Protein AF-A0A1T4Z6N4-F1 (afdb_monomer)

Radius of gyration: 27.95 Å; Cα contacts (8 Å, |Δi|>4): 239; chains: 1; bounding box: 37×56×95 Å

Solvent-accessible surface area (backbone atoms only — not comparable to full-atom values): 8560 Å² total; per-residue (Å²): 131,86,78,55,77,53,30,16,29,42,27,52,66,51,64,88,42,73,47,59,26,17,43,45,71,43,76,35,50,58,34,20,39,81,53,101,87,29,45,36,55,46,38,28,52,24,36,49,80,52,94,64,47,45,30,35,30,42,63,67,25,61,84,36,71,65,67,30,97,51,28,30,35,50,50,88,56,27,45,82,39,56,67,85,18,86,43,46,77,42,73,55,79,94,74,85,80,60,59,45,71,62,57,65,58,61,55,53,58,56,51,55,58,57,51,52,55,52,50,54,52,52,51,52,53,54,51,60,75,71,51,80,76,82,80,80,78,76,84,85,79,77,83,76,90,72,136

Structure (mmCIF, N/CA/C/O backbone):
data_AF-A0A1T4Z6N4-F1
#
_entry.id   AF-A0A1T4Z6N4-F1
#
loop_
_atom_site.group_PDB
_atom_site.id
_atom_site.type_symbol
_atom_site.label_atom_id
_atom_site.label_alt_id
_atom_site.label_comp_id
_atom_site.label_asym_id
_atom_site.label_entity_id
_atom_site.label_seq_id
_atom_site.pdbx_PDB_ins_code
_atom_site.Cartn_x
_atom_site.Cartn_y
_atom_site.Cartn_z
_atom_site.occupancy
_atom_site.B_iso_or_equiv
_atom_site.auth_seq_id
_atom_site.auth_comp_id
_atom_site.auth_asym_id
_atom_site.auth_atom_id
_atom_site.pdbx_PDB_model_num
ATOM 1 N N . MET A 1 1 ? 9.837 -12.440 2.259 1.00 60.78 1 MET A N 1
ATOM 2 C CA . MET A 1 1 ? 9.767 -12.378 0.781 1.00 60.78 1 MET A CA 1
ATOM 3 C C . MET A 1 1 ? 10.913 -11.514 0.291 1.00 60.78 1 MET A C 1
ATOM 5 O O . MET A 1 1 ? 11.151 -10.482 0.906 1.00 60.78 1 MET A O 1
ATOM 9 N N . GLY A 1 2 ? 11.646 -11.960 -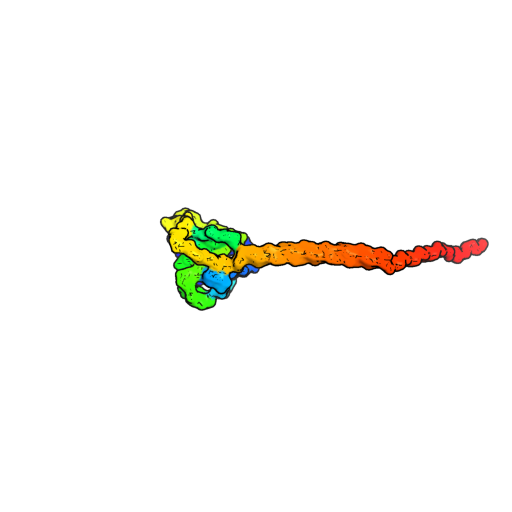0.730 1.00 75.62 2 GLY A N 1
ATOM 10 C CA . GLY A 1 2 ? 12.725 -11.163 -1.320 1.00 75.62 2 GLY A CA 1
ATOM 11 C C . GLY A 1 2 ? 12.174 -9.941 -2.050 1.00 75.62 2 GLY A C 1
ATOM 12 O O . GLY A 1 2 ? 11.043 -9.987 -2.537 1.00 75.62 2 GLY A O 1
ATOM 13 N N . LEU A 1 3 ? 12.960 -8.864 -2.079 1.00 88.94 3 LEU A N 1
ATOM 14 C CA . LEU A 1 3 ? 12.661 -7.706 -2.909 1.00 88.94 3 LEU A CA 1
ATOM 15 C C . LEU A 1 3 ? 13.236 -7.921 -4.311 1.00 88.94 3 LEU A C 1
ATOM 17 O O . LEU A 1 3 ? 14.369 -8.376 -4.443 1.00 88.94 3 LEU A O 1
ATOM 21 N N . ASP A 1 4 ? 12.462 -7.574 -5.328 1.00 90.56 4 ASP A N 1
ATOM 22 C CA . ASP A 1 4 ? 12.873 -7.562 -6.729 1.00 90.56 4 ASP A CA 1
ATOM 23 C C . ASP A 1 4 ? 13.333 -6.147 -7.120 1.00 90.56 4 ASP A C 1
ATOM 25 O O . ASP A 1 4 ? 12.635 -5.166 -6.847 1.00 90.56 4 ASP A O 1
ATOM 29 N N . SER A 1 5 ? 14.517 -6.022 -7.720 1.00 91.50 5 SER A N 1
ATOM 30 C CA . SER A 1 5 ? 15.073 -4.735 -8.156 1.00 91.50 5 SER A CA 1
ATOM 31 C C . SER A 1 5 ? 14.320 -4.122 -9.332 1.00 91.50 5 SER A C 1
ATOM 33 O O . SER A 1 5 ? 14.412 -2.913 -9.546 1.00 91.50 5 SER A O 1
ATOM 35 N N . ASP A 1 6 ? 13.553 -4.923 -10.068 1.00 94.94 6 ASP A N 1
ATOM 36 C CA . ASP A 1 6 ? 12.853 -4.470 -11.264 1.00 94.94 6 ASP A CA 1
ATOM 37 C C . ASP A 1 6 ? 11.573 -3.694 -10.938 1.00 94.94 6 ASP A C 1
ATOM 39 O O . ASP A 1 6 ? 10.979 -3.083 -11.831 1.00 94.94 6 ASP A O 1
ATOM 43 N N . PHE A 1 7 ? 11.158 -3.681 -9.665 1.00 95.25 7 PHE A N 1
ATOM 44 C CA . PHE A 1 7 ? 9.931 -3.040 -9.201 1.00 95.25 7 PHE A CA 1
ATOM 45 C C . PHE A 1 7 ? 10.182 -2.021 -8.077 1.00 95.25 7 PHE A C 1
ATOM 47 O O . PHE A 1 7 ? 11.048 -2.225 -7.217 1.00 95.25 7 PHE A O 1
ATOM 54 N N . PRO A 1 8 ? 9.358 -0.964 -7.997 1.00 96.56 8 PRO A N 1
ATOM 55 C CA . PRO A 1 8 ? 9.324 -0.062 -6.863 1.00 96.56 8 PRO A CA 1
ATOM 56 C C . PRO A 1 8 ? 9.005 -0.801 -5.565 1.00 96.56 8 PRO A C 1
ATOM 58 O O . PRO A 1 8 ? 8.327 -1.836 -5.542 1.00 96.56 8 PRO A O 1
ATOM 61 N N . VAL A 1 9 ? 9.469 -0.235 -4.457 1.00 95.94 9 VAL A N 1
ATOM 62 C CA . VAL A 1 9 ? 9.363 -0.836 -3.128 1.00 95.94 9 VAL A CA 1
ATOM 63 C C . VAL A 1 9 ? 8.593 0.098 -2.207 1.00 95.94 9 VAL A C 1
ATOM 65 O O . VAL A 1 9 ? 9.004 1.231 -1.984 1.00 95.94 9 VAL A O 1
ATOM 68 N N . ALA A 1 10 ? 7.490 -0.375 -1.634 1.00 96.19 10 ALA A N 1
ATOM 69 C CA . ALA A 1 10 ? 6.806 0.331 -0.558 1.00 96.19 10 ALA A CA 1
ATOM 70 C C . ALA A 1 10 ? 7.434 -0.068 0.781 1.00 96.19 10 ALA A C 1
ATOM 72 O O . ALA A 1 10 ? 7.417 -1.248 1.140 1.00 96.19 10 ALA A O 1
ATOM 73 N N . ARG A 1 11 ? 7.974 0.907 1.515 1.00 95.25 11 ARG A N 1
ATOM 74 C CA . ARG A 1 11 ? 8.569 0.725 2.847 1.00 95.25 11 ARG A CA 1
ATOM 75 C C . ARG A 1 11 ? 7.751 1.458 3.902 1.00 95.25 11 ARG A C 1
ATOM 77 O O . ARG A 1 11 ? 7.254 2.546 3.625 1.00 95.25 11 ARG A O 1
ATOM 84 N N . ILE A 1 12 ? 7.621 0.879 5.095 1.00 95.25 12 ILE A N 1
ATOM 85 C CA . ILE A 1 12 ? 6.966 1.538 6.236 1.00 95.25 12 ILE A CA 1
ATOM 86 C C . ILE A 1 12 ? 7.661 2.861 6.576 1.00 95.25 12 ILE A C 1
ATOM 88 O O . ILE A 1 12 ? 8.888 2.943 6.567 1.00 95.25 12 ILE A O 1
ATOM 92 N N . THR A 1 13 ? 6.872 3.900 6.840 1.00 93.06 13 THR A N 1
ATOM 93 C CA . THR A 1 13 ? 7.405 5.226 7.192 1.00 93.06 13 THR A CA 1
ATOM 94 C C . THR A 1 13 ? 7.903 5.266 8.633 1.00 93.06 13 THR A C 1
ATOM 96 O O . THR A 1 13 ? 8.953 5.841 8.903 1.00 93.06 13 THR A O 1
ATOM 99 N N . ASP A 1 14 ? 7.154 4.645 9.541 1.00 91.81 14 ASP A N 1
ATOM 100 C CA . ASP A 1 14 ? 7.511 4.504 10.948 1.00 91.81 14 ASP A CA 1
ATOM 101 C C . ASP A 1 14 ? 8.080 3.087 11.168 1.00 91.81 14 ASP A C 1
ATOM 103 O O . ASP A 1 14 ? 7.390 2.110 10.859 1.00 91.81 14 ASP A O 1
ATOM 107 N N . PRO A 1 15 ? 9.342 2.951 11.618 1.00 88.81 15 PRO A N 1
ATOM 108 C CA . PRO A 1 15 ? 10.008 1.660 11.769 1.00 88.81 15 PRO A CA 1
ATOM 109 C C . PRO A 1 15 ? 9.412 0.775 12.870 1.00 88.81 15 PRO A C 1
ATOM 111 O O . PRO A 1 15 ? 9.603 -0.439 12.806 1.00 88.81 15 PRO A O 1
ATOM 114 N N . ASP A 1 16 ? 8.692 1.352 13.834 1.00 89.62 16 ASP A N 1
ATOM 115 C CA . ASP A 1 16 ? 8.031 0.609 14.914 1.00 89.62 16 ASP A CA 1
ATOM 116 C C . ASP A 1 16 ? 6.597 0.197 14.540 1.00 89.62 16 ASP A C 1
ATOM 118 O O . ASP A 1 16 ? 5.918 -0.534 15.271 1.00 89.62 16 ASP A O 1
ATOM 122 N N . ASP A 1 17 ? 6.125 0.644 13.377 1.00 88.38 17 ASP A N 1
ATOM 123 C CA . ASP A 1 17 ? 4.747 0.483 12.963 1.00 88.38 17 ASP A CA 1
ATOM 124 C C . ASP A 1 17 ? 4.461 -0.886 12.330 1.00 88.38 17 ASP A C 1
ATOM 126 O O . ASP A 1 17 ? 5.289 -1.497 11.651 1.00 88.38 17 ASP A O 1
ATOM 130 N N . ARG A 1 18 ? 3.224 -1.359 12.505 1.00 92.50 18 ARG A N 1
ATOM 131 C CA . ARG A 1 18 ? 2.688 -2.540 11.819 1.00 92.50 18 ARG A CA 1
ATOM 132 C C . ARG A 1 18 ? 1.640 -2.115 10.808 1.00 92.50 18 ARG A C 1
ATOM 134 O O . ARG A 1 18 ? 0.490 -1.821 11.155 1.00 92.50 18 ARG A O 1
ATOM 141 N N . VAL A 1 19 ? 2.030 -2.097 9.538 1.00 93.50 19 VAL A N 1
ATOM 142 C CA . VAL A 1 19 ? 1.178 -1.617 8.450 1.00 93.50 19 VAL A CA 1
ATOM 143 C C . VAL A 1 19 ? 0.392 -2.786 7.852 1.00 93.50 19 VAL A C 1
ATOM 145 O O . VAL A 1 19 ? 0.995 -3.700 7.2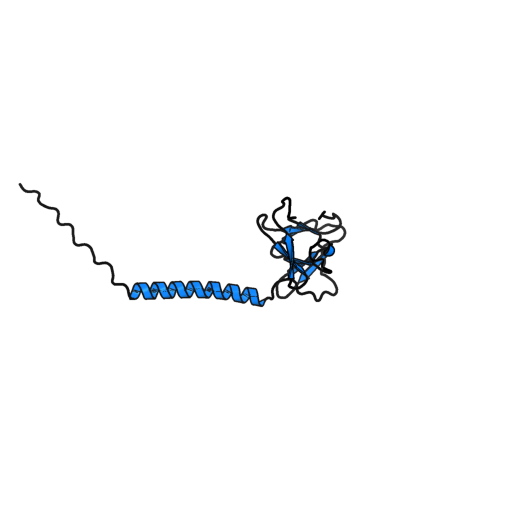93 1.00 93.50 19 VAL A O 1
ATOM 148 N N . PRO A 1 20 ? -0.949 -2.782 7.937 1.00 94.31 20 PRO A N 1
ATOM 149 C CA . PRO A 1 20 ? -1.775 -3.867 7.426 1.00 94.31 20 PRO A CA 1
ATOM 150 C C . PRO A 1 20 ? -1.744 -3.940 5.900 1.00 94.31 20 PRO A C 1
ATOM 152 O O . PRO A 1 20 ? -1.748 -2.921 5.202 1.00 94.31 20 PRO A O 1
ATOM 155 N N . ILE A 1 21 ? -1.797 -5.171 5.402 1.00 94.44 21 ILE A N 1
ATOM 156 C CA . ILE A 1 21 ? -1.922 -5.501 3.986 1.00 94.44 21 ILE A CA 1
ATOM 157 C C . ILE A 1 21 ? -3.317 -6.049 3.747 1.00 94.44 21 ILE A C 1
ATOM 159 O O . ILE A 1 21 ? -3.771 -6.963 4.439 1.00 94.44 21 ILE A O 1
ATOM 163 N N . TYR A 1 22 ? -3.998 -5.477 2.763 1.00 95.06 22 TYR A N 1
ATOM 164 C CA . TYR A 1 22 ? -5.405 -5.725 2.505 1.00 95.06 22 TYR A CA 1
ATOM 165 C C . TYR A 1 22 ? -5.637 -6.497 1.213 1.00 95.06 22 TYR A C 1
ATOM 167 O O . TYR A 1 22 ? -5.128 -6.111 0.166 1.00 95.06 22 TYR A O 1
ATOM 175 N N . PHE A 1 23 ? -6.511 -7.498 1.268 1.00 93.19 23 PHE A N 1
ATOM 176 C CA . PHE A 1 23 ? -7.217 -8.043 0.110 1.00 93.19 23 PHE A CA 1
ATOM 177 C C . PHE A 1 23 ? -8.686 -7.629 0.199 1.00 93.19 23 PHE A C 1
ATOM 179 O O . PHE A 1 23 ? -9.423 -8.057 1.095 1.00 93.19 23 PHE A O 1
ATOM 186 N N . GLY A 1 24 ? -9.102 -6.711 -0.678 1.00 90.56 24 GLY A N 1
ATOM 187 C CA . GLY A 1 24 ? -10.355 -5.981 -0.491 1.00 90.56 24 GLY A CA 1
ATOM 188 C C . GLY A 1 24 ? -10.397 -5.350 0.907 1.00 90.56 24 GLY A C 1
ATOM 189 O O . GLY A 1 24 ? -9.512 -4.594 1.291 1.00 90.56 24 GLY A O 1
ATOM 190 N N . ARG A 1 25 ? -11.392 -5.700 1.721 1.00 89.94 25 ARG A N 1
ATOM 191 C CA . ARG A 1 25 ? -11.526 -5.165 3.091 1.00 89.94 25 ARG A CA 1
ATOM 192 C C . ARG A 1 25 ? -10.855 -6.011 4.176 1.00 89.94 25 ARG A C 1
ATOM 194 O O . ARG A 1 25 ? -10.866 -5.612 5.338 1.00 89.94 25 ARG A O 1
ATOM 201 N N . ARG A 1 26 ? -10.310 -7.178 3.829 1.00 90.56 26 ARG A N 1
ATOM 202 C CA . ARG A 1 26 ? -9.725 -8.128 4.783 1.00 90.56 26 ARG A CA 1
ATOM 203 C C . ARG A 1 26 ? -8.228 -7.884 4.926 1.00 90.56 26 ARG A C 1
ATOM 205 O O . ARG A 1 26 ? -7.545 -7.736 3.921 1.00 90.56 26 ARG A O 1
ATOM 212 N N . VAL A 1 27 ? -7.724 -7.904 6.158 1.00 93.00 27 VAL A N 1
ATOM 213 C CA . VAL A 1 27 ? -6.279 -7.935 6.423 1.00 93.00 27 VAL A CA 1
ATOM 214 C C . VAL A 1 27 ? -5.765 -9.359 6.207 1.00 93.00 27 VAL A C 1
ATOM 216 O O . VAL A 1 27 ? -6.323 -10.302 6.769 1.00 93.00 27 VAL A O 1
ATOM 219 N N . ILE A 1 28 ? -4.727 -9.502 5.387 1.00 92.44 28 ILE A N 1
ATOM 220 C CA . ILE A 1 28 ? -4.079 -10.785 5.055 1.00 92.44 28 ILE A CA 1
ATOM 221 C C . ILE A 1 28 ? -2.630 -10.861 5.553 1.00 92.44 28 ILE A C 1
ATOM 223 O O . ILE A 1 28 ? -1.940 -11.846 5.337 1.00 92.44 28 ILE A O 1
ATOM 227 N N . GLY A 1 29 ? -2.139 -9.795 6.180 1.00 91.88 29 GLY A N 1
ATOM 228 C CA . GLY A 1 29 ? -0.762 -9.712 6.636 1.00 91.88 29 GLY A CA 1
ATOM 229 C C . GLY A 1 29 ? -0.405 -8.312 7.098 1.00 91.88 29 GLY A C 1
ATOM 230 O O . GLY A 1 29 ? -1.237 -7.402 7.069 1.00 91.88 29 GLY A O 1
ATOM 231 N N . HIS A 1 30 ? 0.842 -8.152 7.527 1.00 92.94 30 HIS A N 1
ATOM 232 C CA . HIS A 1 30 ? 1.388 -6.872 7.951 1.00 92.94 30 HIS A CA 1
ATOM 233 C C . HIS A 1 30 ? 2.815 -6.722 7.428 1.00 92.94 30 HIS A C 1
ATOM 235 O O . HIS A 1 30 ? 3.594 -7.676 7.458 1.00 92.94 30 HIS A O 1
ATOM 241 N N . LEU A 1 31 ? 3.159 -5.511 6.999 1.00 92.81 31 LEU A N 1
ATOM 242 C CA . LEU A 1 31 ? 4.536 -5.049 7.107 1.00 92.81 31 LEU A CA 1
ATOM 243 C C . LEU A 1 31 ? 4.799 -4.690 8.569 1.00 92.81 31 LEU A C 1
ATOM 245 O O . LEU A 1 31 ? 3.875 -4.316 9.294 1.00 92.81 31 LEU A O 1
ATOM 249 N N . GLY A 1 32 ? 6.044 -4.797 8.999 1.00 91.31 32 GLY A N 1
ATOM 250 C CA . GLY A 1 32 ? 6.420 -4.497 10.374 1.00 91.31 32 GLY A CA 1
ATOM 251 C C . GLY A 1 32 ? 7.886 -4.116 10.496 1.00 91.31 32 GLY A C 1
ATOM 252 O O . GLY A 1 32 ? 8.579 -4.047 9.474 1.00 91.31 32 GLY A O 1
ATOM 253 N N . PRO A 1 33 ? 8.367 -3.908 11.731 1.00 89.81 33 PRO A N 1
ATOM 254 C CA . PRO A 1 33 ? 9.786 -3.724 12.000 1.00 89.81 33 PRO A CA 1
ATOM 255 C C . PRO A 1 33 ? 10.596 -4.818 11.304 1.00 89.81 33 PRO A C 1
ATOM 257 O O . PRO A 1 33 ? 10.155 -5.962 11.238 1.00 89.81 33 PRO A O 1
ATOM 260 N N . ALA A 1 34 ? 11.757 -4.479 10.743 1.00 82.00 34 ALA A N 1
ATOM 261 C CA . ALA A 1 34 ? 12.591 -5.471 10.068 1.00 82.00 34 ALA A CA 1
ATOM 262 C C . ALA A 1 34 ? 13.171 -6.452 11.102 1.00 82.00 34 ALA A C 1
ATOM 264 O O . ALA A 1 34 ? 14.225 -6.200 11.682 1.00 82.00 34 ALA A O 1
ATOM 265 N N . ASP A 1 35 ? 12.460 -7.549 11.344 1.00 82.44 35 ASP A N 1
ATOM 266 C CA . ASP A 1 35 ? 12.810 -8.600 12.293 1.00 82.44 35 ASP A CA 1
ATOM 267 C C . ASP A 1 35 ? 12.730 -9.984 11.619 1.00 82.44 35 ASP A C 1
ATOM 269 O O . ASP A 1 35 ? 12.569 -10.101 10.403 1.00 82.44 35 ASP A O 1
ATOM 273 N N . ALA A 1 36 ? 12.885 -11.060 12.393 1.00 75.88 36 ALA A N 1
ATOM 274 C CA . ALA A 1 36 ? 12.878 -12.421 11.854 1.00 75.88 36 ALA A CA 1
ATOM 275 C C . ALA A 1 36 ? 11.522 -12.852 11.250 1.00 75.88 36 ALA A C 1
ATOM 277 O O . ALA A 1 36 ? 11.464 -13.851 10.536 1.00 75.88 36 ALA A O 1
ATOM 278 N N . PHE A 1 37 ? 10.439 -12.127 11.536 1.00 77.62 37 PHE A N 1
ATOM 279 C CA . PHE A 1 37 ? 9.069 -12.510 11.193 1.00 77.62 37 PHE A CA 1
ATOM 280 C C . PHE A 1 37 ? 8.387 -11.515 10.249 1.00 77.62 37 PHE A C 1
ATOM 282 O O . PHE A 1 37 ? 7.438 -11.884 9.556 1.00 77.62 37 PHE A O 1
ATOM 289 N N . HIS A 1 38 ? 8.864 -10.272 10.190 1.00 83.31 38 HIS A N 1
ATOM 290 C CA . HIS A 1 38 ? 8.269 -9.204 9.402 1.00 83.31 38 HIS A CA 1
ATOM 291 C C . HIS A 1 38 ? 9.275 -8.601 8.426 1.00 83.31 38 HIS A C 1
ATOM 293 O O . HIS A 1 38 ? 10.455 -8.408 8.711 1.00 83.31 38 HIS A O 1
ATOM 299 N N . SER A 1 39 ? 8.765 -8.237 7.253 1.00 88.69 39 SER A N 1
ATOM 300 C CA . SER A 1 39 ? 9.481 -7.368 6.331 1.00 88.69 39 SER A CA 1
ATOM 301 C C . SER A 1 39 ? 8.959 -5.947 6.497 1.00 88.69 39 SER A C 1
ATOM 303 O O . SER A 1 39 ? 7.747 -5.724 6.504 1.00 88.69 39 SER A O 1
ATOM 305 N N . SER A 1 40 ? 9.868 -4.978 6.558 1.00 93.12 40 SER A N 1
ATOM 306 C CA . SER A 1 40 ? 9.521 -3.552 6.570 1.00 93.12 40 SER A CA 1
ATOM 307 C C . SER A 1 40 ? 9.185 -3.004 5.185 1.00 93.12 40 SER A C 1
ATOM 309 O O . SER A 1 40 ? 8.819 -1.836 5.051 1.00 93.12 40 SER A O 1
ATOM 311 N N . ALA A 1 41 ? 9.316 -3.832 4.146 1.00 94.12 41 ALA A N 1
ATOM 312 C CA . ALA A 1 41 ? 9.124 -3.425 2.768 1.00 94.12 41 ALA A CA 1
ATOM 313 C C . ALA A 1 41 ? 8.578 -4.548 1.874 1.00 94.12 41 ALA A C 1
ATOM 315 O O . ALA A 1 41 ? 8.756 -5.738 2.153 1.00 94.12 41 ALA A O 1
ATOM 316 N N . THR A 1 42 ? 7.923 -4.164 0.778 1.00 93.94 42 THR A N 1
ATOM 317 C CA . THR A 1 42 ? 7.393 -5.082 -0.240 1.00 93.94 42 THR A CA 1
ATOM 318 C C . THR A 1 42 ? 7.416 -4.443 -1.629 1.00 93.94 42 THR A C 1
ATOM 320 O O . THR A 1 42 ? 7.264 -3.226 -1.749 1.00 93.94 42 THR A O 1
ATOM 323 N N . ASN A 1 43 ? 7.590 -5.246 -2.683 1.00 95.56 43 ASN A N 1
ATOM 324 C CA . ASN A 1 43 ? 7.467 -4.754 -4.053 1.00 95.56 43 ASN A CA 1
ATOM 325 C C . ASN A 1 43 ? 6.024 -4.451 -4.417 1.00 95.56 43 ASN A C 1
ATOM 327 O O . ASN A 1 43 ? 5.089 -5.186 -4.078 1.00 95.56 43 ASN A O 1
ATOM 331 N N . VAL A 1 44 ? 5.870 -3.382 -5.181 1.00 96.38 44 VAL A N 1
ATOM 332 C CA . VAL A 1 44 ? 4.586 -2.862 -5.620 1.00 96.38 44 VAL A CA 1
ATOM 333 C C . VAL A 1 44 ? 4.623 -2.580 -7.115 1.00 96.38 44 VAL A C 1
ATOM 335 O O . VAL A 1 44 ? 5.672 -2.289 -7.677 1.00 96.38 44 VAL A O 1
ATOM 338 N N . THR A 1 45 ? 3.472 -2.701 -7.766 1.00 95.50 45 THR A N 1
ATOM 339 C CA . THR A 1 45 ? 3.357 -2.593 -9.230 1.00 95.50 45 THR A CA 1
ATOM 340 C C . THR A 1 45 ? 2.731 -1.285 -9.668 1.00 95.50 45 THR A C 1
ATOM 342 O O . THR A 1 45 ? 3.177 -0.676 -10.631 1.00 95.50 45 THR A O 1
ATOM 345 N N . CYS A 1 46 ? 1.688 -0.850 -8.970 1.00 95.44 46 CYS A N 1
ATOM 346 C CA . CYS A 1 46 ? 0.929 0.329 -9.348 1.00 95.44 46 CYS A CA 1
ATOM 347 C C . CYS A 1 46 ? 0.233 0.950 -8.134 1.00 95.44 46 CYS A C 1
ATOM 349 O O . CYS A 1 46 ? 0.100 0.328 -7.073 1.00 95.44 46 CYS A O 1
ATOM 351 N N . ARG A 1 47 ? -0.227 2.189 -8.290 1.00 95.75 47 ARG A N 1
ATOM 352 C CA . ARG A 1 47 ? -0.986 2.938 -7.291 1.00 95.75 47 ARG A CA 1
ATOM 353 C C . ARG A 1 47 ? -2.461 2.981 -7.674 1.00 95.75 47 ARG A C 1
ATOM 355 O O . ARG A 1 47 ? -2.819 3.069 -8.844 1.00 95.75 47 ARG A O 1
ATOM 362 N N . ILE A 1 48 ? -3.334 2.964 -6.673 1.00 94.62 48 ILE A N 1
ATOM 363 C CA . ILE A 1 48 ? -4.736 3.347 -6.826 1.00 94.62 48 ILE A CA 1
ATOM 364 C C . ILE A 1 48 ? -5.119 4.433 -5.839 1.00 94.62 48 ILE A C 1
ATOM 366 O O . ILE A 1 48 ? -4.703 4.423 -4.682 1.00 94.62 48 ILE A O 1
ATOM 370 N N . SER A 1 49 ? -5.980 5.338 -6.292 1.00 91.81 49 SER A N 1
ATOM 371 C CA . SER A 1 49 ? -6.627 6.338 -5.447 1.00 91.81 49 SER A CA 1
ATOM 372 C C . SER A 1 49 ? -8.094 5.971 -5.244 1.00 91.81 49 SER A C 1
ATOM 374 O O . SER A 1 49 ? -8.808 5.621 -6.191 1.00 91.81 49 SER A O 1
ATOM 376 N N . ARG A 1 50 ? -8.544 6.013 -3.990 1.00 90.69 50 ARG A N 1
ATOM 377 C CA . ARG A 1 50 ? -9.911 5.705 -3.561 1.00 90.69 50 ARG A CA 1
ATOM 378 C C . ARG A 1 50 ? -10.400 6.762 -2.584 1.00 90.69 50 ARG A C 1
ATOM 380 O O . ARG A 1 50 ? -9.628 7.549 -2.046 1.00 90.69 50 ARG A O 1
ATOM 387 N N . ARG A 1 51 ? -11.709 6.753 -2.314 1.00 87.19 51 ARG A N 1
ATOM 388 C CA . ARG A 1 51 ? -12.322 7.671 -1.337 1.00 87.19 51 ARG A CA 1
ATOM 389 C C . ARG A 1 51 ? -11.756 7.513 0.078 1.00 87.19 51 ARG A C 1
ATOM 391 O O . ARG A 1 51 ? -11.836 8.449 0.854 1.00 87.19 51 ARG A O 1
ATOM 398 N N . ASN A 1 52 ? -11.211 6.344 0.407 1.00 86.06 52 ASN A N 1
ATOM 399 C CA . ASN A 1 52 ? -10.604 6.032 1.701 1.00 86.06 52 ASN A CA 1
ATOM 400 C C . ASN A 1 52 ? -9.064 6.096 1.678 1.00 86.06 52 ASN A C 1
ATOM 402 O O . ASN A 1 52 ? -8.413 5.478 2.514 1.00 86.06 52 ASN A O 1
ATOM 406 N N . GLY A 1 53 ? -8.479 6.792 0.699 1.00 89.38 53 GLY A N 1
ATOM 407 C CA . GLY A 1 53 ? -7.038 7.008 0.603 1.00 89.38 53 GLY A CA 1
ATOM 408 C C . GLY A 1 53 ? -6.405 6.411 -0.650 1.00 89.38 53 GLY A C 1
ATOM 409 O O . GLY A 1 53 ? -7.076 5.867 -1.532 1.00 89.38 53 GLY A O 1
ATOM 410 N N . ALA A 1 54 ? -5.085 6.548 -0.730 1.00 92.69 54 ALA A N 1
ATOM 411 C CA . ALA A 1 54 ? -4.278 5.964 -1.788 1.00 92.69 54 ALA A CA 1
ATOM 412 C C . ALA A 1 54 ? -3.576 4.691 -1.305 1.00 92.69 54 ALA A C 1
ATOM 414 O O . ALA A 1 54 ? -3.216 4.545 -0.131 1.00 92.69 54 ALA A O 1
ATOM 415 N N . TRP A 1 55 ? -3.390 3.764 -2.240 1.00 95.94 55 TRP A N 1
ATOM 416 C CA . TRP A 1 55 ? -2.900 2.419 -1.969 1.00 95.94 55 TRP A CA 1
ATOM 417 C C . TRP A 1 55 ? -1.908 1.981 -3.039 1.00 95.94 55 TRP A C 1
ATOM 419 O O . TRP A 1 55 ? -2.124 2.246 -4.221 1.00 95.94 55 TRP A O 1
ATOM 429 N N . TYR A 1 56 ? -0.860 1.270 -2.637 1.00 96.56 56 TYR A N 1
ATOM 430 C CA . TYR A 1 56 ? 0.016 0.552 -3.555 1.00 96.56 56 TYR A CA 1
ATOM 431 C C . TYR A 1 56 ? -0.454 -0.892 -3.695 1.00 96.56 56 TYR A C 1
ATOM 433 O O . TYR A 1 56 ? -0.704 -1.559 -2.689 1.00 96.56 56 TYR A O 1
ATOM 441 N N . ARG A 1 57 ? -0.565 -1.381 -4.931 1.00 96.06 57 ARG A N 1
ATOM 442 C CA . ARG A 1 57 ? -0.829 -2.788 -5.237 1.00 96.06 57 ARG A CA 1
ATOM 443 C C . ARG A 1 57 ? 0.472 -3.576 -5.150 1.00 96.06 57 ARG A C 1
ATOM 445 O O . ARG A 1 57 ? 1.453 -3.209 -5.791 1.00 96.06 57 ARG A O 1
ATOM 452 N N . LEU A 1 58 ? 0.470 -4.667 -4.395 1.00 95.06 58 LEU A N 1
ATOM 453 C CA . LEU A 1 58 ? 1.626 -5.548 -4.260 1.00 95.06 58 LEU A CA 1
ATOM 454 C C . LEU A 1 58 ? 1.895 -6.311 -5.561 1.00 95.06 58 LEU A C 1
ATOM 456 O O . LEU A 1 58 ? 0.965 -6.687 -6.276 1.00 95.06 58 LEU A O 1
ATOM 460 N N . TRP A 1 59 ? 3.175 -6.562 -5.833 1.00 93.19 59 TRP A N 1
ATOM 461 C CA . TRP A 1 59 ? 3.621 -7.369 -6.969 1.00 93.19 59 TRP A CA 1
ATOM 462 C C . TRP A 1 59 ? 3.294 -8.857 -6.794 1.00 93.19 59 TRP A C 1
ATOM 464 O O . TRP A 1 59 ? 2.717 -9.466 -7.690 1.00 93.19 59 TRP A O 1
ATOM 474 N N . ASN A 1 60 ? 3.583 -9.423 -5.616 1.00 89.19 60 ASN A N 1
ATOM 475 C CA . ASN A 1 60 ? 3.338 -10.834 -5.315 1.00 89.19 60 ASN A CA 1
ATOM 476 C C . ASN A 1 60 ? 2.308 -11.006 -4.178 1.00 89.19 60 ASN A C 1
ATOM 478 O O . ASN A 1 60 ? 2.686 -11.214 -3.022 1.00 89.19 60 ASN A O 1
ATOM 482 N N . PRO A 1 61 ? 0.998 -10.904 -4.470 1.00 89.38 61 PRO A N 1
ATOM 483 C CA . PRO A 1 61 ? -0.054 -11.106 -3.473 1.00 89.38 61 PRO A CA 1
ATOM 484 C C . PRO A 1 61 ? -0.218 -12.581 -3.065 1.00 89.38 61 PRO A C 1
ATOM 486 O O . PRO A 1 61 ? -0.758 -12.862 -1.996 1.00 89.38 61 PRO A O 1
ATOM 489 N N . GLY A 1 62 ? 0.280 -13.522 -3.877 1.00 87.75 62 GLY A N 1
ATOM 490 C CA . GLY A 1 62 ? 0.184 -14.957 -3.611 1.00 87.75 62 GLY A CA 1
ATOM 491 C C . GLY A 1 62 ? 1.094 -15.449 -2.481 1.00 87.75 62 GLY A C 1
ATOM 492 O O . GLY A 1 62 ? 0.850 -16.516 -1.929 1.00 87.75 62 GLY A O 1
ATOM 493 N N . GLY A 1 63 ? 2.112 -14.667 -2.106 1.00 83.94 63 GLY A N 1
ATOM 494 C CA . GLY A 1 63 ? 3.031 -14.986 -1.008 1.00 83.94 63 GLY A CA 1
ATOM 495 C C . GLY A 1 63 ? 2.494 -14.703 0.402 1.00 83.94 63 GLY A C 1
ATOM 496 O O . GLY A 1 63 ? 3.242 -14.858 1.365 1.00 83.94 63 GLY A O 1
ATOM 497 N N . TRP A 1 64 ? 1.240 -14.262 0.532 1.00 83.81 64 TRP A N 1
ATOM 498 C CA . TRP A 1 64 ? 0.578 -13.999 1.815 1.00 83.81 64 TRP A CA 1
ATOM 499 C C . TRP A 1 64 ? -0.346 -15.152 2.219 1.00 83.81 64 TRP A C 1
ATOM 501 O O . TRP A 1 64 ? -0.808 -15.905 1.363 1.00 83.81 64 TRP A O 1
ATOM 511 N N . ASP A 1 65 ? -0.633 -15.268 3.518 1.00 81.75 65 ASP A N 1
ATOM 512 C CA . ASP A 1 65 ? -1.588 -16.232 4.076 1.00 81.75 65 ASP A CA 1
ATOM 513 C C . ASP A 1 65 ? -2.743 -15.485 4.776 1.00 81.75 65 ASP A C 1
ATOM 515 O O . ASP A 1 65 ? -2.518 -14.810 5.786 1.00 81.75 65 ASP A O 1
ATOM 519 N N . PRO A 1 66 ? -3.983 -15.555 4.257 1.00 85.12 66 PRO A N 1
ATOM 520 C CA . PRO A 1 66 ? -4.416 -16.356 3.111 1.00 85.12 66 PRO A CA 1
ATOM 521 C C . PRO A 1 66 ? -3.894 -15.818 1.776 1.00 85.12 66 PRO A C 1
ATOM 523 O O . PRO A 1 66 ? -3.766 -14.606 1.585 1.00 85.12 66 PRO A O 1
ATOM 526 N N . THR A 1 67 ? -3.684 -16.733 0.828 1.00 88.62 67 THR A N 1
ATOM 527 C CA . THR A 1 67 ? -3.307 -16.399 -0.549 1.00 88.62 67 THR A CA 1
ATOM 528 C C . THR A 1 67 ? -4.349 -15.477 -1.171 1.00 88.62 67 THR A C 1
ATOM 530 O O . THR A 1 67 ? -5.551 -15.747 -1.114 1.00 88.62 67 THR A O 1
ATOM 533 N N . ALA A 1 68 ? -3.888 -14.391 -1.788 1.00 89.69 68 ALA A N 1
ATOM 534 C CA . ALA A 1 68 ? -4.751 -13.396 -2.406 1.00 89.69 68 ALA A CA 1
ATOM 535 C C . ALA A 1 68 ? -4.425 -13.206 -3.893 1.00 89.69 68 ALA A C 1
ATOM 537 O O . ALA A 1 68 ? -3.278 -13.323 -4.321 1.00 89.69 68 ALA A O 1
ATOM 538 N N . THR A 1 69 ? -5.442 -12.871 -4.688 1.00 91.31 69 THR A N 1
ATOM 539 C CA . THR A 1 69 ? -5.283 -12.508 -6.110 1.00 91.31 69 THR A CA 1
ATOM 540 C C . THR A 1 69 ? -4.870 -11.047 -6.295 1.00 91.31 69 THR A C 1
ATOM 542 O O . THR A 1 69 ? -4.281 -10.671 -7.309 1.00 91.31 69 THR A O 1
ATOM 545 N N . SER A 1 70 ? -5.149 -10.209 -5.299 1.00 93.25 70 SER A N 1
ATOM 546 C CA . SER A 1 70 ? -4.661 -8.840 -5.192 1.00 93.25 70 SER A CA 1
ATOM 547 C C . SER A 1 70 ? -4.358 -8.518 -3.733 1.00 93.25 70 SER A C 1
ATOM 549 O O . SER A 1 70 ? -4.953 -9.078 -2.817 1.00 93.25 70 SER A O 1
ATOM 551 N N . ALA A 1 71 ? -3.400 -7.630 -3.495 1.00 95.06 71 ALA A N 1
ATOM 552 C CA . ALA A 1 71 ? -3.081 -7.171 -2.154 1.00 95.06 71 ALA A CA 1
ATOM 553 C C . ALA A 1 71 ? -2.628 -5.717 -2.204 1.00 95.06 71 ALA A C 1
ATOM 555 O O . ALA A 1 71 ? -2.036 -5.281 -3.195 1.00 95.06 71 ALA A O 1
ATOM 556 N N . TYR A 1 72 ? -2.914 -4.976 -1.138 1.00 96.25 72 TYR A N 1
ATOM 557 C CA . TYR A 1 72 ? -2.733 -3.533 -1.090 1.00 96.25 72 TYR A CA 1
ATOM 558 C C . TYR A 1 72 ? -2.142 -3.076 0.234 1.00 96.25 72 TYR A C 1
ATOM 560 O O . TYR A 1 72 ? -2.543 -3.551 1.295 1.00 96.25 72 TYR A O 1
ATOM 568 N N . VAL A 1 73 ? -1.254 -2.089 0.174 1.00 95.81 73 VAL A N 1
ATOM 569 C CA . VAL A 1 73 ? -0.705 -1.401 1.347 1.00 95.81 73 VAL A CA 1
ATOM 570 C C . VAL A 1 73 ? -0.954 0.102 1.235 1.00 95.81 73 VAL A C 1
ATOM 572 O O . VAL A 1 73 ? -0.992 0.656 0.137 1.00 95.81 73 VAL A O 1
ATOM 575 N N . SER A 1 74 ? -1.195 0.769 2.364 1.00 95.75 74 SER A N 1
ATOM 576 C CA . SER A 1 74 ? -1.552 2.192 2.374 1.00 95.75 74 SER A CA 1
ATOM 577 C C . SER A 1 74 ? -0.352 3.083 2.062 1.00 95.75 74 SER A C 1
ATOM 579 O O . SER A 1 74 ? 0.693 2.954 2.702 1.00 95.75 74 SER A O 1
ATOM 581 N N . THR A 1 75 ? -0.525 4.060 1.165 1.00 95.25 75 THR A N 1
ATOM 582 C CA . THR A 1 75 ? 0.509 5.078 0.898 1.00 95.25 75 THR A CA 1
ATOM 583 C C . THR A 1 75 ? 0.634 6.102 2.026 1.00 95.25 75 THR A C 1
ATOM 585 O O . THR A 1 75 ? 1.566 6.889 2.028 1.00 95.25 75 THR A O 1
ATOM 588 N N . ALA A 1 76 ? -0.316 6.157 2.965 1.00 93.69 76 ALA A N 1
ATOM 589 C CA . ALA A 1 76 ? -0.251 7.089 4.093 1.00 93.69 76 ALA A CA 1
ATOM 590 C C . ALA A 1 76 ? 0.733 6.622 5.178 1.00 93.69 76 ALA A C 1
ATOM 592 O O . ALA A 1 76 ? 1.206 7.425 5.973 1.00 93.69 76 ALA A O 1
ATOM 593 N N . ARG A 1 77 ? 1.031 5.317 5.210 1.00 93.81 77 ARG A N 1
ATOM 594 C CA . ARG A 1 77 ? 1.924 4.671 6.190 1.00 93.81 77 ARG A CA 1
ATOM 595 C C . ARG A 1 77 ? 3.179 4.089 5.545 1.00 93.81 77 ARG A C 1
ATOM 597 O O . ARG A 1 77 ? 3.959 3.410 6.207 1.00 93.81 77 ARG A O 1
ATOM 604 N N . THR A 1 78 ? 3.348 4.320 4.245 1.00 95.88 78 THR A N 1
ATOM 605 C CA . THR A 1 78 ? 4.504 3.855 3.487 1.00 95.88 78 THR A CA 1
ATOM 606 C C . THR A 1 78 ? 5.013 4.934 2.549 1.00 95.88 78 THR A C 1
ATOM 608 O O . THR A 1 78 ? 4.248 5.766 2.065 1.00 95.88 78 THR A O 1
ATOM 611 N N . PHE A 1 79 ? 6.301 4.883 2.242 1.00 94.75 79 PHE A N 1
ATOM 612 C CA . PHE A 1 79 ? 6.915 5.682 1.192 1.00 94.75 79 PHE A CA 1
ATOM 613 C C . PHE A 1 79 ? 7.514 4.774 0.121 1.00 94.75 79 PHE A C 1
ATOM 615 O O . PHE A 1 79 ? 7.810 3.600 0.362 1.00 94.75 79 PHE A O 1
ATOM 622 N N . LEU A 1 80 ? 7.651 5.322 -1.084 1.00 95.31 80 LEU A N 1
ATOM 623 C CA . LEU A 1 80 ? 8.170 4.590 -2.226 1.00 95.31 80 LEU A CA 1
ATOM 624 C C . LEU A 1 80 ? 9.697 4.708 -2.285 1.00 95.31 80 LEU A C 1
ATOM 626 O O . LEU A 1 80 ? 10.252 5.797 -2.159 1.00 95.31 80 LEU A O 1
ATOM 630 N N . GLN A 1 81 ? 10.362 3.582 -2.492 1.00 94.00 81 GLN A N 1
ATOM 631 C CA . GLN A 1 81 ? 11.780 3.454 -2.805 1.00 94.00 81 GLN A CA 1
ATOM 632 C C . GLN A 1 81 ? 11.935 2.800 -4.178 1.00 94.00 81 GLN A C 1
ATOM 634 O O . GLN A 1 81 ? 10.981 2.219 -4.699 1.00 94.00 81 GLN A O 1
ATOM 639 N N . ASN A 1 82 ? 13.147 2.862 -4.737 1.00 91.62 82 ASN A N 1
ATOM 640 C CA . ASN A 1 82 ? 13.446 2.319 -6.064 1.00 91.62 82 ASN A CA 1
ATOM 641 C C . ASN A 1 82 ? 12.499 2.896 -7.135 1.00 91.62 82 ASN A C 1
ATOM 643 O O . ASN A 1 82 ? 11.851 2.171 -7.884 1.00 91.62 82 ASN A O 1
ATOM 647 N N . VAL A 1 83 ? 12.337 4.222 -7.129 1.00 87.19 83 VAL A N 1
ATOM 648 C CA . VAL A 1 83 ? 11.393 4.920 -8.020 1.00 87.19 83 VAL A CA 1
ATOM 649 C C . VAL A 1 83 ? 11.819 4.854 -9.487 1.00 87.19 83 VAL A C 1
ATOM 651 O O . VAL A 1 83 ? 10.956 4.869 -10.359 1.00 87.19 83 VAL A O 1
ATOM 654 N N . ASP A 1 84 ? 13.121 4.696 -9.727 1.00 87.56 84 ASP A N 1
ATOM 655 C CA . ASP A 1 84 ? 13.741 4.566 -11.049 1.00 87.56 84 ASP A CA 1
ATOM 656 C C . ASP A 1 84 ? 13.841 3.102 -11.516 1.00 87.56 84 ASP A C 1
ATOM 658 O O . ASP A 1 84 ? 14.613 2.780 -12.419 1.00 87.56 84 ASP A O 1
ATOM 662 N N . ALA A 1 85 ? 13.086 2.197 -10.884 1.00 90.81 85 ALA A N 1
ATOM 663 C CA . ALA A 1 85 ? 13.028 0.802 -11.293 1.00 90.81 85 ALA A CA 1
ATOM 664 C C . ALA A 1 85 ? 12.592 0.672 -12.769 1.00 90.81 85 ALA A C 1
ATOM 666 O O . ALA A 1 85 ? 11.747 1.452 -13.221 1.00 90.81 85 ALA A O 1
ATOM 667 N N . PRO A 1 86 ? 13.080 -0.352 -13.499 1.00 94.56 86 PRO A N 1
ATOM 668 C CA . PRO A 1 86 ? 12.661 -0.653 -14.869 1.00 94.56 86 PRO A CA 1
ATOM 669 C C . PRO A 1 86 ? 11.142 -0.665 -15.082 1.00 94.56 86 PRO A C 1
ATOM 671 O O . PRO A 1 86 ? 10.670 -0.257 -16.143 1.00 94.56 86 PRO A O 1
ATOM 674 N N . ASN A 1 87 ? 10.376 -1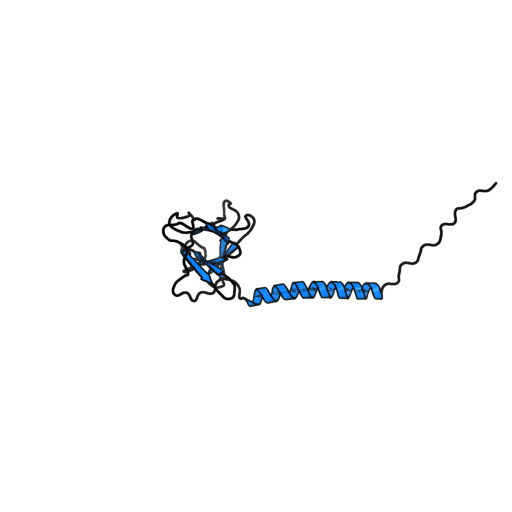.100 -14.075 1.00 92.12 87 ASN A N 1
ATOM 675 C CA . ASN A 1 87 ? 8.917 -1.032 -14.067 1.00 92.12 87 ASN A CA 1
ATOM 676 C C . ASN A 1 87 ? 8.442 0.099 -13.139 1.00 92.12 87 ASN A C 1
ATOM 678 O O . ASN A 1 87 ? 8.047 -0.178 -12.005 1.00 92.12 87 ASN A O 1
ATOM 682 N N . PRO A 1 88 ? 8.464 1.373 -13.571 1.00 92.50 88 PRO A N 1
ATOM 683 C CA . PRO A 1 88 ? 8.187 2.497 -12.689 1.00 92.50 88 PRO A CA 1
ATOM 684 C C . PRO A 1 88 ? 6.750 2.480 -12.163 1.00 92.50 88 PRO A C 1
ATOM 686 O O . PRO A 1 88 ? 5.821 1.921 -12.760 1.00 92.50 88 PRO A O 1
ATOM 689 N N . MET A 1 89 ? 6.560 3.152 -11.028 1.00 95.31 89 MET A N 1
ATOM 690 C CA . MET A 1 89 ? 5.243 3.308 -10.423 1.00 95.31 89 MET A CA 1
ATOM 691 C C . MET A 1 89 ? 4.306 4.070 -11.364 1.00 95.31 89 MET A C 1
ATOM 693 O O . MET A 1 89 ? 4.617 5.164 -11.826 1.00 95.31 89 MET A O 1
ATOM 697 N N . HIS A 1 90 ? 3.127 3.504 -11.591 1.00 93.94 90 HIS A N 1
ATOM 698 C CA . HIS A 1 90 ? 2.074 4.062 -12.436 1.00 93.94 90 HIS A CA 1
ATOM 699 C C . HIS A 1 90 ? 0.702 3.815 -11.798 1.00 93.94 90 HIS A C 1
ATOM 701 O O . HIS A 1 90 ? 0.581 3.053 -10.836 1.00 93.94 90 HIS A O 1
ATOM 707 N N . ASP A 1 91 ? -0.350 4.448 -12.312 1.00 94.56 91 ASP A N 1
ATOM 708 C CA . ASP A 1 91 ? -1.712 4.179 -11.846 1.00 94.56 91 ASP A CA 1
ATOM 709 C C . ASP A 1 91 ? -2.222 2.834 -12.380 1.00 94.56 91 ASP A C 1
ATOM 711 O O . ASP A 1 91 ? -2.037 2.500 -13.551 1.00 94.56 91 ASP A O 1
ATOM 715 N N . CYS A 1 92 ? -2.887 2.042 -11.534 1.00 93.31 92 CYS A N 1
ATOM 716 C CA . CYS A 1 92 ? -3.389 0.737 -11.957 1.00 93.31 92 CYS A CA 1
ATOM 717 C C . CYS A 1 92 ? -4.500 0.882 -13.011 1.00 93.31 92 CYS A C 1
ATOM 719 O O . CYS A 1 92 ? -5.541 1.491 -12.752 1.00 93.31 92 CYS A O 1
ATOM 721 N N . VAL A 1 93 ? -4.332 0.221 -14.157 1.00 88.81 93 VAL A N 1
ATOM 722 C CA . VAL A 1 93 ? -5.352 0.146 -15.213 1.00 88.81 93 VAL A CA 1
ATOM 723 C C . VAL A 1 93 ? -6.484 -0.803 -14.793 1.00 88.81 93 VAL A C 1
ATOM 725 O O . VAL A 1 93 ? -6.228 -1.905 -14.309 1.00 88.81 93 VAL A O 1
ATOM 728 N N . GLY A 1 94 ? -7.743 -0.388 -14.978 1.00 76.81 94 GLY A N 1
ATOM 729 C CA . GLY A 1 94 ? -8.909 -1.282 -14.878 1.00 76.81 94 GLY A CA 1
ATOM 730 C C . GLY A 1 94 ? -9.189 -1.863 -13.485 1.00 76.81 94 GLY A C 1
ATOM 731 O O . GLY A 1 94 ? -9.531 -3.035 -13.366 1.00 76.81 94 GLY A O 1
ATOM 732 N N . ASN A 1 95 ? -9.036 -1.073 -12.419 1.00 74.50 95 ASN A N 1
ATOM 733 C CA . ASN A 1 95 ? -9.170 -1.551 -11.039 1.00 74.50 95 ASN A CA 1
ATOM 734 C C . ASN A 1 95 ? -10.475 -1.070 -10.364 1.00 74.50 95 ASN A C 1
ATOM 736 O O . ASN A 1 95 ? -10.688 0.138 -10.242 1.00 74.50 95 ASN A O 1
ATOM 740 N N . THR A 1 96 ? -11.281 -2.002 -9.830 1.00 83.88 96 THR A N 1
ATOM 741 C CA . THR A 1 96 ? -12.488 -1.749 -9.003 1.00 83.88 96 THR A CA 1
ATOM 742 C C . THR A 1 96 ? -12.311 -2.049 -7.505 1.00 83.88 96 THR A C 1
ATOM 744 O O . THR A 1 96 ? -13.229 -1.832 -6.712 1.00 83.88 96 THR A O 1
ATOM 747 N N . ASP A 1 97 ? -11.143 -2.538 -7.092 1.00 88.19 97 ASP A N 1
ATOM 748 C CA . ASP A 1 97 ? -10.830 -2.901 -5.711 1.00 88.19 97 ASP A CA 1
ATOM 749 C C . ASP A 1 97 ? -10.906 -1.683 -4.794 1.00 88.19 97 ASP A C 1
ATOM 751 O O . ASP A 1 97 ? -10.489 -0.582 -5.143 1.00 88.19 97 ASP A O 1
ATOM 755 N N . SER A 1 98 ? -11.429 -1.888 -3.589 1.00 87.62 98 SER A N 1
ATOM 756 C CA . SER A 1 98 ? -11.537 -0.860 -2.551 1.00 87.62 98 SER A CA 1
ATOM 757 C C . SER A 1 98 ? -10.848 -1.352 -1.279 1.00 87.62 98 SER A C 1
ATOM 759 O O . SER A 1 98 ? -11.535 -1.827 -0.368 1.00 87.62 98 SER A O 1
ATOM 761 N N . PRO A 1 99 ? -9.502 -1.321 -1.245 1.00 91.25 99 PRO A N 1
ATOM 762 C CA . PRO A 1 99 ? -8.739 -1.817 -0.114 1.00 91.25 99 PRO A CA 1
ATOM 763 C C . PRO A 1 99 ? -8.965 -1.002 1.151 1.00 91.25 99 PRO A C 1
ATOM 765 O O . PRO A 1 99 ? -9.198 0.203 1.082 1.00 91.25 99 PRO A O 1
ATOM 768 N N . GLY A 1 100 ? -8.855 -1.656 2.304 1.00 87.62 100 GLY A N 1
ATOM 769 C CA . GLY A 1 100 ? -8.901 -0.987 3.599 1.00 87.62 100 GLY A CA 1
ATOM 770 C C . GLY A 1 100 ? -10.306 -0.717 4.145 1.00 87.62 100 GLY A C 1
ATOM 771 O O . GLY A 1 100 ? -11.320 -1.146 3.581 1.00 87.62 100 GLY A O 1
ATOM 772 N N . PRO A 1 101 ? -10.386 -0.033 5.298 1.00 81.69 101 PRO A N 1
ATOM 773 C CA . PRO A 1 101 ? -11.653 0.270 5.943 1.00 81.69 101 PRO A CA 1
ATOM 774 C C . PRO A 1 101 ? -12.484 1.269 5.119 1.00 81.69 101 PRO A C 1
ATOM 776 O O . PRO A 1 101 ? -11.934 2.070 4.362 1.00 81.69 101 PRO A O 1
ATOM 779 N N . PRO A 1 102 ? -13.822 1.260 5.254 1.00 71.50 102 PRO A N 1
ATOM 780 C CA . PRO A 1 102 ? -14.665 2.284 4.649 1.00 71.50 102 PRO A CA 1
ATOM 781 C C . PRO A 1 102 ? -14.340 3.685 5.183 1.00 71.50 102 PRO A C 1
ATOM 783 O O . PRO A 1 102 ? -14.102 3.841 6.378 1.00 71.50 102 PRO A O 1
ATOM 786 N N . TRP A 1 103 ? -14.455 4.701 4.323 1.00 63.00 103 TRP A N 1
ATOM 787 C CA . TRP A 1 103 ? -14.202 6.119 4.639 1.00 63.00 103 TRP A CA 1
ATOM 788 C C . TRP A 1 103 ? -14.975 6.655 5.862 1.00 63.00 103 TRP A C 1
ATOM 790 O O . TRP A 1 103 ? -14.532 7.589 6.519 1.00 63.00 103 TRP A O 1
ATOM 800 N N . TRP A 1 104 ? -16.129 6.068 6.202 1.00 61.75 104 TRP A N 1
ATOM 801 C CA . TRP A 1 104 ? -16.926 6.490 7.358 1.00 61.75 104 TRP A CA 1
ATOM 802 C C . TRP A 1 104 ? -16.317 6.083 8.707 1.00 61.75 104 TRP A C 1
ATOM 804 O O . TRP A 1 104 ? -16.670 6.673 9.726 1.00 61.75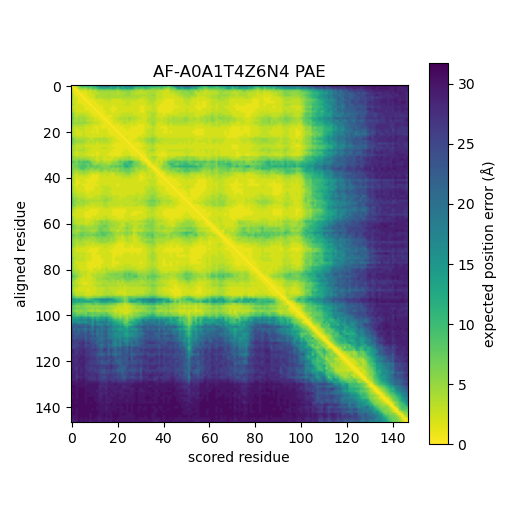 104 TRP A O 1
ATOM 814 N N . ARG A 1 105 ? -15.399 5.105 8.752 1.00 60.44 105 ARG A N 1
ATOM 815 C CA . ARG A 1 105 ? -14.728 4.727 10.008 1.00 60.44 105 ARG A CA 1
ATOM 816 C C . ARG A 1 105 ? -13.846 5.855 10.544 1.00 60.44 105 ARG A C 1
ATOM 818 O O . ARG A 1 105 ? -13.827 6.058 11.755 1.00 60.44 105 ARG A O 1
ATOM 825 N N . ASP A 1 106 ? -13.209 6.622 9.664 1.00 52.12 106 ASP A N 1
ATOM 826 C CA . ASP A 1 106 ? -12.365 7.756 10.059 1.00 52.12 106 ASP A CA 1
ATOM 827 C C . ASP A 1 106 ? -13.201 8.901 10.660 1.00 52.12 106 ASP A C 1
ATOM 829 O O . ASP A 1 106 ? -12.802 9.525 11.643 1.00 52.12 106 ASP A O 1
ATOM 833 N N . VAL A 1 107 ? -14.422 9.113 10.148 1.00 55.25 107 VAL A N 1
ATOM 834 C CA . VAL A 1 107 ? -15.376 10.101 10.687 1.00 55.25 107 VAL A CA 1
ATOM 835 C C . VAL A 1 107 ? -15.816 9.730 12.107 1.00 55.25 107 VAL A C 1
ATOM 837 O O . VAL A 1 107 ? -15.850 10.587 12.989 1.00 55.25 107 VAL A O 1
ATOM 840 N N . VAL A 1 108 ? -16.109 8.449 12.358 1.00 54.34 108 VAL A N 1
ATOM 841 C CA . VAL A 1 108 ? -16.555 7.984 13.682 1.00 54.34 108 VAL A CA 1
ATOM 842 C C . VAL A 1 108 ? -15.465 8.189 14.739 1.00 54.34 108 VAL A C 1
ATOM 844 O O . VAL A 1 108 ? -15.770 8.707 15.812 1.00 54.34 108 VAL A O 1
ATOM 847 N N . VAL A 1 109 ? -14.201 7.873 14.434 1.00 51.19 109 VAL A N 1
ATOM 848 C CA . VAL A 1 109 ? -13.073 8.052 15.372 1.00 51.19 109 VAL A CA 1
ATOM 849 C C . VAL A 1 109 ? -12.830 9.531 15.703 1.00 51.19 109 VAL A C 1
ATOM 851 O O . VAL A 1 109 ? -12.595 9.872 16.861 1.00 51.19 109 VAL A O 1
ATOM 854 N N . ALA A 1 110 ? -12.952 10.431 14.723 1.00 50.34 110 ALA A N 1
ATOM 855 C CA . ALA A 1 110 ? -12.816 11.868 14.966 1.00 50.34 110 ALA A CA 1
ATOM 856 C C . ALA A 1 110 ? -13.930 12.417 15.883 1.00 50.34 110 ALA A C 1
ATOM 858 O O . ALA A 1 110 ? -13.671 13.245 16.760 1.00 50.34 110 ALA A O 1
ATOM 859 N N . THR A 1 111 ? -15.168 11.929 15.733 1.00 51.41 111 THR A N 1
ATOM 860 C CA . THR A 1 111 ? -16.306 12.397 16.547 1.00 51.41 111 THR A CA 1
ATOM 861 C C . THR A 1 111 ? -16.256 11.945 18.011 1.00 51.41 111 THR A C 1
ATOM 863 O O . THR A 1 111 ? -16.618 12.719 18.899 1.00 51.41 111 THR A O 1
ATOM 866 N N . THR A 1 112 ? -15.760 10.741 18.312 1.00 51.62 112 THR A N 1
ATOM 867 C CA . THR A 1 112 ? -15.659 10.237 19.698 1.00 51.62 112 THR A CA 1
ATOM 868 C C . THR A 1 112 ? -14.588 10.952 20.520 1.00 51.62 112 THR A C 1
ATOM 870 O O . THR A 1 1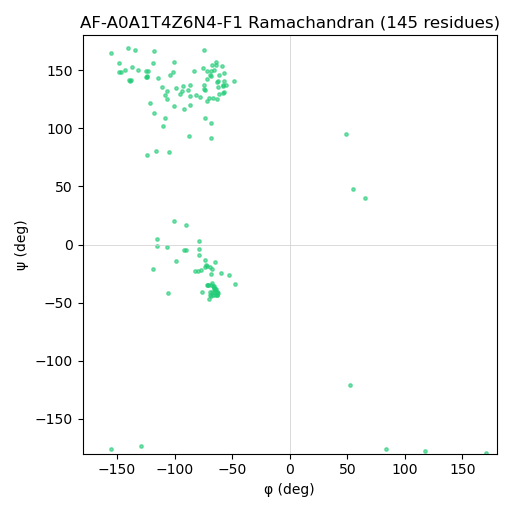12 ? -14.789 11.196 21.715 1.00 51.62 112 THR A O 1
ATOM 873 N N . ILE A 1 113 ? -13.475 11.350 19.899 1.00 50.62 113 ILE A N 1
ATOM 874 C CA . ILE A 1 113 ? -12.416 12.116 20.575 1.00 50.62 113 ILE A CA 1
ATOM 875 C C . ILE A 1 113 ? -12.906 13.537 20.902 1.00 50.62 113 ILE A C 1
ATOM 877 O O . ILE A 1 113 ? -12.700 14.025 22.012 1.00 50.62 113 ILE A O 1
ATOM 881 N N . ALA A 1 114 ? -13.636 14.186 19.991 1.00 51.53 114 ALA A N 1
ATOM 882 C CA . ALA A 1 114 ? -14.185 15.520 20.243 1.00 51.53 114 ALA A CA 1
ATOM 883 C C . ALA A 1 114 ? -15.281 15.519 21.331 1.00 51.53 114 ALA A C 1
ATOM 885 O O . ALA A 1 114 ? -15.308 16.399 22.195 1.00 51.53 114 ALA A O 1
ATOM 886 N N . GLY A 1 115 ? -16.163 14.512 21.334 1.00 51.81 115 GLY A N 1
ATOM 887 C CA . GLY A 1 115 ? -17.244 14.406 22.319 1.00 51.81 115 GLY A CA 1
ATOM 888 C C . GLY A 1 115 ? -16.760 14.159 23.755 1.00 51.81 115 GLY A C 1
ATOM 889 O O . GLY A 1 115 ? -17.321 14.709 24.704 1.00 51.81 115 GLY A O 1
ATOM 890 N N . SER A 1 116 ? -15.687 13.384 23.931 1.00 54.50 116 SER A N 1
ATOM 891 C CA . SER A 1 116 ? -15.144 13.047 25.257 1.00 54.50 116 SER A CA 1
ATOM 892 C C . SER A 1 116 ? -14.447 14.229 25.944 1.00 54.50 116 SER A C 1
ATOM 894 O O . SER A 1 116 ? -14.590 14.402 27.158 1.00 54.50 116 SER A O 1
ATOM 896 N N . VAL A 1 117 ? -13.779 15.107 25.187 1.00 59.22 117 VAL A N 1
ATOM 897 C CA . VAL A 1 117 ? -13.172 16.338 25.731 1.00 59.22 117 VAL A CA 1
ATOM 898 C C . VAL A 1 117 ? -14.245 17.315 26.224 1.00 59.22 117 VAL A C 1
ATOM 900 O O . VAL A 1 117 ? -14.131 17.855 27.326 1.00 59.22 117 VAL A O 1
ATOM 903 N N . LEU A 1 118 ? -15.326 17.499 25.460 1.00 52.88 118 LEU A N 1
ATOM 904 C CA . LEU A 1 118 ? -16.432 18.381 25.851 1.00 52.88 118 LEU A CA 1
ATOM 905 C C . LEU A 1 118 ? -17.182 17.856 27.084 1.00 52.88 118 LEU A C 1
ATOM 907 O O . LEU A 1 118 ? -17.475 18.631 27.997 1.00 52.88 118 LEU A O 1
ATOM 911 N N . ALA A 1 119 ? -17.419 16.542 27.168 1.00 58.66 119 ALA A N 1
ATOM 912 C CA . ALA A 1 119 ? -18.043 15.919 28.335 1.00 58.66 119 ALA A CA 1
ATOM 913 C C . ALA A 1 119 ? -17.185 16.062 29.608 1.00 58.66 119 ALA A C 1
ATOM 915 O O . ALA A 1 119 ? -17.709 16.386 30.675 1.00 58.66 119 ALA A O 1
ATOM 916 N N . ALA A 1 120 ? -15.860 15.901 29.505 1.00 58.78 120 ALA A N 1
ATOM 917 C CA . ALA A 1 120 ? -14.948 16.076 30.636 1.00 58.78 120 ALA A CA 1
ATOM 918 C C . ALA A 1 120 ? -14.891 17.533 31.138 1.00 58.78 120 ALA A C 1
ATOM 920 O O . ALA A 1 120 ? -14.824 17.775 32.347 1.00 58.78 120 ALA A O 1
ATOM 921 N N . ILE A 1 121 ? -14.953 18.516 30.232 1.00 60.22 121 ILE A N 1
ATOM 922 C CA . ILE A 1 121 ? -14.986 19.944 30.587 1.00 60.22 121 ILE A CA 1
ATOM 923 C C . ILE A 1 121 ? -16.319 20.306 31.259 1.00 60.22 121 ILE A C 1
ATOM 925 O O . ILE A 1 121 ? -16.318 20.978 32.295 1.00 60.22 121 ILE A O 1
ATOM 929 N N . ALA A 1 122 ? -17.444 19.820 30.727 1.00 60.69 12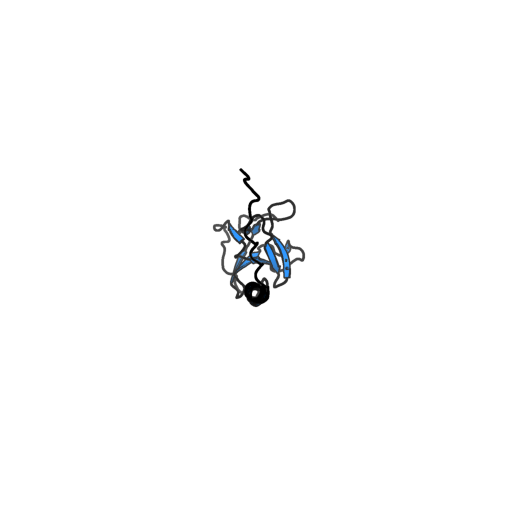2 ALA A N 1
ATOM 930 C CA . ALA A 1 122 ? -18.765 20.037 31.314 1.00 60.69 122 ALA A CA 1
ATOM 931 C C . ALA A 1 122 ? -18.884 19.402 32.712 1.00 60.69 122 ALA A C 1
ATOM 933 O O . ALA A 1 122 ? -19.330 20.061 33.653 1.00 60.69 122 ALA A O 1
ATOM 934 N N . ALA A 1 123 ? -18.392 18.171 32.886 1.00 57.81 123 ALA A N 1
ATOM 935 C CA . ALA A 1 123 ? -18.372 17.489 34.179 1.00 57.81 123 ALA A CA 1
ATOM 936 C C . ALA A 1 123 ? -17.503 18.225 35.216 1.00 57.81 123 ALA A C 1
ATOM 938 O O . ALA A 1 123 ? -17.922 18.402 36.360 1.00 57.81 123 ALA A O 1
ATOM 939 N N . ARG A 1 124 ? -16.320 18.727 34.824 1.00 60.19 124 ARG A N 1
ATOM 940 C CA . ARG A 1 124 ? -15.452 19.524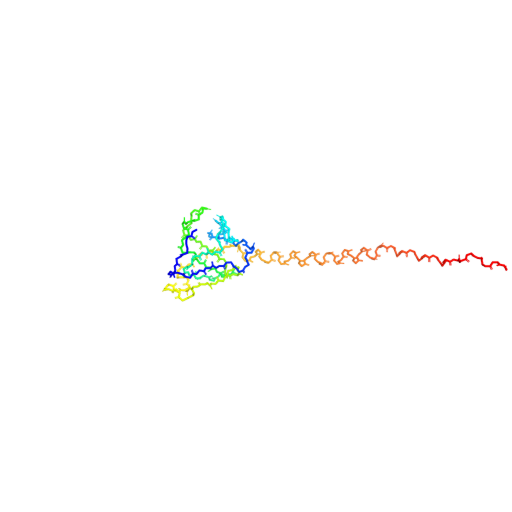 35.715 1.00 60.19 124 ARG A CA 1
ATOM 941 C C . ARG A 1 124 ? -16.094 20.841 36.141 1.00 60.19 124 ARG A C 1
ATOM 943 O O . ARG A 1 124 ? -15.910 21.255 37.285 1.00 60.19 124 ARG A O 1
ATOM 950 N N . ARG A 1 125 ? -16.826 21.508 35.246 1.00 63.06 125 ARG A N 1
ATOM 951 C CA . ARG A 1 125 ? -17.521 22.763 35.562 1.00 63.06 125 ARG A CA 1
ATOM 952 C C . ARG A 1 125 ? -18.678 22.525 36.532 1.00 63.06 125 ARG A C 1
ATOM 954 O O . ARG A 1 125 ? -18.763 23.210 37.544 1.00 63.06 125 ARG A O 1
ATOM 961 N N . PHE A 1 126 ? -19.473 21.486 36.291 1.00 61.12 126 PHE A N 1
ATOM 962 C CA . PHE A 1 126 ? -20.572 21.094 37.173 1.00 61.12 126 PHE A CA 1
ATOM 963 C C . PHE A 1 126 ? -20.093 20.665 38.571 1.00 61.12 126 PHE A C 1
ATOM 965 O O . PHE A 1 126 ? -20.677 21.059 39.578 1.00 61.12 126 PHE A O 1
ATOM 972 N N . LEU A 1 127 ? -18.989 19.913 38.657 1.00 59.16 127 LEU A N 1
ATOM 973 C CA . LEU A 1 127 ? -18.379 19.535 39.938 1.00 59.16 127 LEU A CA 1
ATOM 974 C C . LEU A 1 127 ? -17.813 20.745 40.695 1.00 59.16 127 LEU A C 1
ATOM 976 O O . LEU A 1 127 ? -17.948 20.817 41.912 1.00 59.16 127 LEU A O 1
ATOM 980 N N . ARG A 1 128 ? -17.222 21.724 39.997 1.00 59.06 128 ARG A N 1
ATOM 981 C CA . ARG A 1 128 ? -16.745 22.969 40.623 1.00 59.06 128 ARG A CA 1
ATOM 982 C C . ARG A 1 128 ? -17.871 23.854 41.149 1.00 59.06 128 ARG A C 1
ATOM 984 O O . ARG A 1 128 ? -17.662 24.535 42.144 1.00 59.06 128 ARG A O 1
ATOM 991 N N . GLU A 1 129 ? -19.030 23.860 40.499 1.00 58.78 129 GLU A N 1
ATOM 992 C CA . GLU A 1 129 ? -20.179 24.669 40.928 1.00 58.78 129 GLU A CA 1
ATOM 993 C C . GLU A 1 129 ? -20.964 24.032 42.086 1.00 58.78 129 GLU A C 1
ATOM 995 O O . GLU A 1 129 ? -21.628 24.749 42.830 1.00 58.78 129 GLU A O 1
ATOM 1000 N N . ARG A 1 130 ? -20.872 22.707 42.283 1.00 56.38 130 ARG A N 1
ATOM 1001 C CA . ARG A 1 130 ? -21.573 21.995 43.371 1.00 56.38 130 ARG A CA 1
ATOM 1002 C C . ARG A 1 130 ? -20.735 21.687 44.611 1.00 56.38 130 ARG A C 1
ATOM 1004 O O . ARG A 1 130 ? -21.316 21.327 45.633 1.00 56.38 130 ARG A O 1
ATOM 1011 N N . LEU A 1 131 ? -19.408 21.791 44.550 1.00 52.81 131 LEU A N 1
ATOM 1012 C CA . LEU A 1 131 ? -18.559 21.551 45.718 1.00 52.81 131 LEU A CA 1
ATOM 1013 C C . LEU A 1 131 ? -18.416 22.838 46.554 1.00 52.81 131 LEU A C 1
ATOM 1015 O O . LEU A 1 1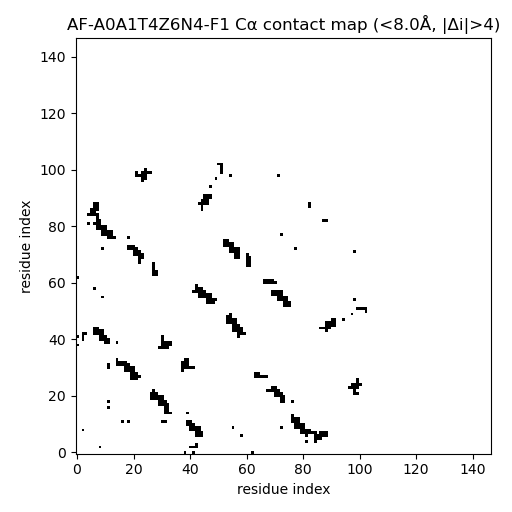31 ? -18.035 23.874 46.004 1.00 52.81 131 LEU A O 1
ATOM 1019 N N . PRO A 1 132 ? -18.683 22.800 47.875 1.00 58.78 132 PRO A N 1
ATOM 1020 C CA . PRO A 1 132 ? -18.401 23.925 48.758 1.00 58.78 132 PRO A CA 1
ATOM 1021 C C . PRO A 1 132 ? -16.911 24.273 48.689 1.00 58.78 132 PRO A C 1
ATOM 1023 O O . PRO A 1 132 ? -16.060 23.379 48.684 1.00 58.78 132 PRO A O 1
ATOM 1026 N N . ARG A 1 133 ? -16.577 25.569 48.637 1.00 60.59 133 ARG A N 1
ATOM 1027 C CA . ARG A 1 133 ? -15.175 26.000 48.739 1.00 60.59 133 ARG A CA 1
ATOM 1028 C C . ARG A 1 133 ? -14.584 25.482 50.059 1.00 60.59 133 ARG A C 1
ATOM 1030 O O . ARG A 1 133 ? -15.288 25.523 51.070 1.00 60.59 133 ARG A O 1
ATOM 1037 N N . PRO A 1 134 ? -13.316 25.033 50.075 1.00 60.78 134 PRO A N 1
ATOM 1038 C CA . PRO A 1 134 ? -12.658 24.654 51.318 1.00 60.78 134 PRO A CA 1
ATOM 1039 C C . PRO A 1 134 ? -12.704 25.826 52.310 1.00 60.78 134 PRO A C 1
ATOM 1041 O O . PRO A 1 134 ? -12.483 26.969 51.889 1.00 60.78 134 PRO A O 1
ATOM 1044 N N . PRO A 1 135 ? -12.996 25.582 53.598 1.00 62.59 135 PRO A N 1
ATOM 1045 C CA . PRO A 1 135 ? -12.969 26.633 54.602 1.00 62.59 135 PRO A CA 1
ATOM 1046 C C . PRO A 1 135 ? -11.550 27.199 54.724 1.00 62.59 135 PRO A C 1
ATOM 1048 O O . PRO A 1 135 ? -10.565 26.459 54.736 1.00 62.59 135 PRO A O 1
ATOM 1051 N N . ILE A 1 136 ? -11.456 28.528 54.787 1.00 65.31 136 ILE A N 1
ATOM 1052 C CA . ILE A 1 136 ? -10.200 29.246 55.017 1.00 65.31 136 ILE A CA 1
ATOM 1053 C C . ILE A 1 136 ? -9.701 28.852 56.417 1.00 65.31 136 ILE A C 1
ATOM 1055 O O . ILE A 1 136 ? -10.474 28.979 57.371 1.00 65.31 136 ILE A O 1
ATOM 1059 N N . PRO A 1 137 ? -8.458 28.358 56.575 1.00 67.81 137 PRO A N 1
ATOM 1060 C CA . PRO A 1 137 ? -7.933 28.046 57.897 1.00 67.81 137 PRO A CA 1
ATOM 1061 C C . PRO A 1 137 ? -7.840 29.332 58.736 1.00 67.81 137 PRO A C 1
ATOM 1063 O O . PRO A 1 137 ? -7.469 30.380 58.198 1.00 67.81 137 PRO A O 1
ATOM 1066 N N . PRO A 1 138 ? -8.184 29.285 60.035 1.00 66.38 138 PRO A N 1
ATOM 1067 C CA . PRO A 1 138 ? -8.105 30.457 60.895 1.00 66.38 138 PRO A CA 1
ATOM 1068 C C . PRO A 1 138 ? -6.649 30.940 61.040 1.00 66.38 138 PRO A C 1
ATOM 1070 O O . PRO A 1 138 ? -5.719 30.136 60.904 1.00 66.38 138 PRO A O 1
ATOM 1073 N N . PRO A 1 139 ? -6.427 32.238 61.324 1.00 66.56 139 PRO A N 1
ATOM 1074 C CA . PRO A 1 139 ? -5.093 32.763 61.586 1.00 66.56 139 PRO A CA 1
ATOM 1075 C C . PRO A 1 139 ? -4.456 32.022 62.765 1.00 66.56 139 PRO A C 1
ATOM 1077 O O . PRO A 1 139 ? -5.074 31.871 63.816 1.00 66.56 139 PRO A O 1
ATOM 1080 N N . VAL A 1 140 ? -3.219 31.560 62.588 1.00 68.44 140 VAL A N 1
ATOM 1081 C CA . VAL A 1 140 ? -2.439 30.940 63.665 1.00 68.44 140 VAL A CA 1
ATOM 1082 C C . VAL A 1 140 ? -2.082 32.020 64.685 1.00 68.44 140 VAL A C 1
ATOM 1084 O O . VAL A 1 140 ? -1.197 32.843 64.448 1.00 68.44 140 VAL A O 1
ATOM 1087 N N . GLU A 1 141 ? -2.773 32.019 65.818 1.00 57.59 141 GLU A N 1
ATOM 1088 C CA . GLU A 1 141 ? -2.450 32.850 66.973 1.00 57.59 141 GLU A CA 1
ATOM 1089 C C . GLU A 1 141 ? -1.200 32.261 67.650 1.00 57.59 141 GLU A C 1
ATOM 1091 O O . GLU A 1 141 ? -1.222 31.148 68.180 1.00 57.59 141 GLU A O 1
ATOM 1096 N N . ARG A 1 142 ? -0.057 32.953 67.545 1.00 59.12 142 ARG A N 1
ATOM 1097 C CA . ARG A 1 142 ? 1.190 32.527 68.202 1.00 59.12 142 ARG A CA 1
ATOM 1098 C C . ARG A 1 142 ? 1.047 32.702 69.719 1.00 59.12 142 ARG A C 1
ATOM 1100 O O . ARG A 1 142 ? 0.790 33.827 70.149 1.00 59.12 142 ARG A O 1
ATOM 1107 N N . PRO A 1 143 ? 1.278 31.662 70.538 1.00 52.62 143 PRO A N 1
ATOM 1108 C CA . PRO A 1 143 ? 1.237 31.804 71.986 1.00 52.62 143 PRO A CA 1
ATOM 1109 C C . PRO A 1 143 ? 2.455 32.582 72.499 1.00 52.62 143 PRO A C 1
ATOM 1111 O O . PRO A 1 143 ? 3.592 32.183 72.263 1.00 52.62 143 PRO A O 1
ATOM 1114 N N . GLY A 1 144 ? 2.177 33.674 73.211 1.00 48.31 144 GLY A N 1
ATOM 1115 C CA . GLY A 1 144 ? 2.927 34.174 74.367 1.00 48.31 144 GLY A CA 1
ATOM 1116 C C . GLY A 1 144 ? 4.447 34.299 74.255 1.00 48.31 144 GLY A C 1
ATOM 1117 O O . GLY A 1 144 ? 5.175 33.393 74.645 1.00 48.31 144 GLY A O 1
ATOM 1118 N N . ALA A 1 145 ? 4.923 35.497 73.914 1.00 51.69 145 ALA A N 1
ATOM 1119 C CA . ALA A 1 145 ? 6.109 36.036 74.573 1.00 51.69 145 ALA A CA 1
ATOM 1120 C C . ALA A 1 145 ? 5.623 36.768 75.835 1.00 51.69 145 ALA A C 1
ATOM 1122 O O . ALA A 1 145 ? 5.161 37.906 75.767 1.00 51.69 145 ALA A O 1
ATOM 1123 N N . GLY A 1 146 ? 5.609 36.045 76.957 1.00 48.78 146 GLY A N 1
ATOM 1124 C CA . GLY A 1 146 ? 5.583 36.647 78.291 1.00 48.78 146 GLY A CA 1
ATOM 1125 C C . GLY A 1 146 ? 6.957 37.237 78.648 1.00 48.78 146 GLY A C 1
ATOM 1126 O O . GLY A 1 146 ? 7.916 36.960 77.932 1.00 48.78 146 GLY A O 1
ATOM 1127 N N . PRO A 1 147 ? 7.008 38.048 79.716 1.00 51.66 147 PRO A N 1
ATOM 1128 C CA . PRO A 1 147 ? 7.884 39.211 79.921 1.00 51.66 147 PRO A CA 1
ATOM 1129 C C . PRO A 1 147 ? 9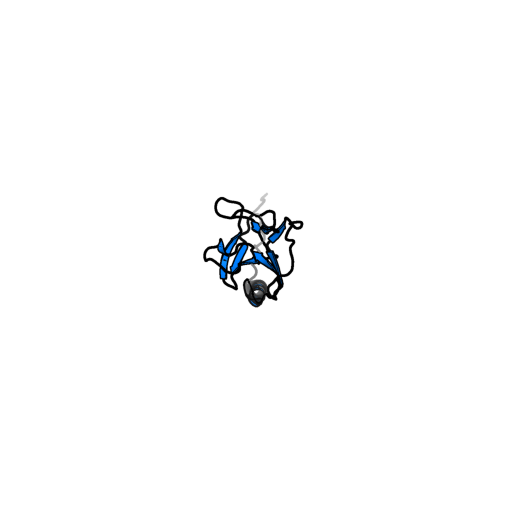.390 38.942 79.984 1.00 51.66 147 PRO A C 1
ATOM 1131 O O . PRO A 1 147 ? 9.791 37.840 80.421 1.00 51.66 147 PRO A O 1
#

Nearest PDB structures (foldseek):
  6igz-assembly1_E  TM=4.390E-01  e=9.116E+00  Bryopsis corticulans

Organism: NCBI:txid1736691

Foldseek 3Di:
DDEDLQFKKWFFPDLQDWWFKWDQADTQGTAHHPDPPHHRMAGFQEKDQDPQAIWTKGPQQCPTVVGHPIMITGCVGIDIDSCVRNRHYYHDPPDPGDTHDDNVVVVVVVVVVVVVVVVVVVVVVVVVVPDDDPDDDDDPDDDDPDD

Secondary structure (DSSP, 8-state):
-PPPTTS-EEEESSTT--EEEEETTEEEEEE-SSSSS--SEEEEEEEEEETTEEEEEES-GGGSSS--S--EEETTSEEEE-TTSSS--EEPTT-----SS-THHHHHHHHHHHHHHHHHHHHHHHHHHHSPPPPPPPP--------

pLDDT: mean 80.31, std 16.28, range [48.31, 96.56]

Mean predicted aligned error: 13.17 Å

Sequence (147 aa):
MGLDSDFPVARITDPDDRVPIYFGRRVIGHLGPADAFHSSATNVTCRISRRNGAWYRLWNPGGWDPTATSAYVSTARTFLQNVDAPNPMHDCVGNTDSPGPPWWRDVVVATTIAGSVLAAIAARRFLRERLPRPPIPPPVERPGAGP